Protein AF-A0A953YPC4-F1 (afdb_monomer)

pLDDT: mean 91.57, std 11.04, range [43.59, 98.56]

Nearest PDB structures (foldseek):
  2ld7-assembly1_B  TM=5.562E-01  e=6.317E+00  Mus musculus
  3jbn-assembly1_U  TM=3.465E-01  e=5.204E+00  Plasmodium falciparum 3D7

Structure (mmCIF, N/CA/C/O backbone):
data_AF-A0A953YPC4-F1
#
_entry.id   AF-A0A953YPC4-F1
#
loop_
_atom_site.group_PDB
_atom_site.id
_atom_site.type_symbol
_atom_site.label_atom_id
_atom_site.label_alt_id
_atom_site.label_comp_id
_atom_site.label_asym_id
_atom_site.label_entity_id
_atom_site.label_seq_id
_atom_site.pdbx_PDB_ins_code
_atom_site.Cartn_x
_atom_site.Cartn_y
_atom_site.Cartn_z
_atom_site.occupancy
_atom_site.B_iso_or_equiv
_atom_site.auth_seq_id
_atom_site.auth_comp_id
_atom_site.auth_asym_id
_atom_site.auth_atom_id
_atom_site.pdbx_PDB_model_num
ATOM 1 N N . MET A 1 1 ? -9.398 23.323 -20.187 1.00 43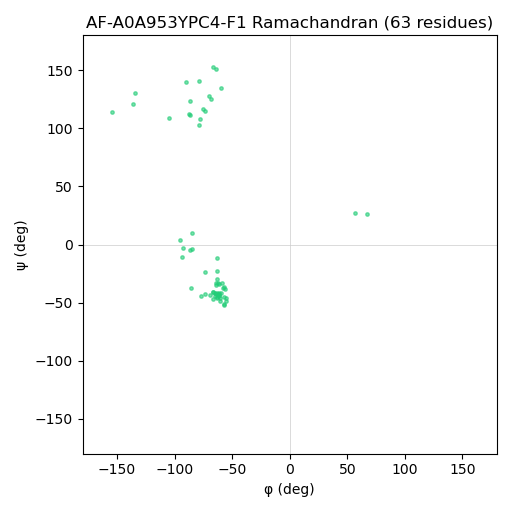.59 1 MET A N 1
ATOM 2 C CA . MET A 1 1 ? -8.264 22.659 -19.513 1.00 43.59 1 MET A CA 1
ATOM 3 C C . MET A 1 1 ? -8.526 21.170 -19.594 1.00 43.59 1 MET A C 1
ATOM 5 O O . MET A 1 1 ? -9.521 20.732 -19.032 1.00 43.59 1 MET A O 1
ATOM 9 N N . ALA A 1 2 ? -7.757 20.433 -20.394 1.00 57.38 2 ALA A N 1
ATOM 10 C CA . ALA A 1 2 ? -7.890 18.980 -20.451 1.00 57.38 2 ALA A CA 1
ATOM 11 C C . ALA A 1 2 ? -7.378 18.408 -19.123 1.00 57.38 2 ALA A C 1
ATOM 13 O O . ALA A 1 2 ? -6.294 18.782 -18.681 1.00 57.38 2 ALA A O 1
ATOM 14 N N . GLN A 1 3 ? -8.177 17.576 -18.460 1.00 62.62 3 GLN A N 1
ATOM 15 C CA . GLN A 1 3 ? -7.712 16.807 -17.310 1.00 62.62 3 GLN A CA 1
ATOM 16 C C . GLN A 1 3 ? -6.813 15.691 -17.845 1.00 62.62 3 GLN A C 1
ATOM 18 O O . GLN A 1 3 ? -7.270 14.835 -18.600 1.00 62.62 3 GLN A O 1
ATOM 23 N N . GLU A 1 4 ? -5.530 15.738 -17.504 1.00 70.88 4 GLU A N 1
ATOM 24 C CA . GLU A 1 4 ? -4.585 14.676 -17.829 1.00 70.88 4 GLU A CA 1
ATOM 25 C C . GLU A 1 4 ? -4.846 13.494 -16.890 1.00 70.88 4 GLU A C 1
ATOM 27 O O . GLU A 1 4 ? -4.754 13.619 -15.668 1.00 70.88 4 GLU A O 1
ATOM 32 N N . ILE A 1 5 ? -5.242 12.353 -17.455 1.00 68.56 5 ILE A N 1
ATOM 33 C CA . ILE A 1 5 ? -5.421 11.116 -16.694 1.00 68.56 5 ILE A CA 1
ATOM 34 C C . ILE A 1 5 ? -4.029 10.522 -16.487 1.00 68.56 5 ILE A C 1
ATOM 36 O O . ILE A 1 5 ? -3.467 9.929 -17.406 1.00 68.56 5 ILE A O 1
ATOM 40 N N . VAL A 1 6 ? -3.472 10.683 -15.287 1.00 69.69 6 VAL A N 1
ATOM 41 C CA . VAL A 1 6 ? -2.221 10.023 -14.899 1.00 69.69 6 VAL A CA 1
ATOM 42 C C . VAL A 1 6 ? -2.566 8.642 -14.332 1.00 69.69 6 VAL A C 1
ATOM 44 O O . VAL A 1 6 ? -3.193 8.568 -13.272 1.00 69.69 6 VAL A O 1
ATOM 47 N N . PRO A 1 7 ? -2.204 7.536 -15.005 1.00 69.19 7 PRO A N 1
ATOM 48 C CA . PRO A 1 7 ? -2.459 6.207 -14.471 1.00 69.19 7 PRO A CA 1
ATOM 49 C C . PRO A 1 7 ? -1.581 5.959 -13.238 1.00 69.19 7 PRO A C 1
ATOM 51 O O . PRO A 1 7 ? -0.356 6.058 -13.303 1.00 69.19 7 PRO A O 1
ATOM 54 N N . ILE A 1 8 ? -2.207 5.599 -12.114 1.00 76.38 8 ILE A N 1
ATOM 55 C CA . ILE A 1 8 ? -1.491 5.081 -10.943 1.00 76.38 8 ILE A CA 1
ATOM 56 C C . ILE A 1 8 ? -1.140 3.622 -11.240 1.00 76.38 8 ILE A C 1
ATOM 58 O O . ILE A 1 8 ? -2.020 2.763 -11.279 1.00 76.38 8 ILE A O 1
ATOM 62 N N . LEU A 1 9 ? 0.141 3.343 -11.482 1.00 85.38 9 LEU A N 1
ATOM 63 C CA . LEU A 1 9 ? 0.634 1.993 -11.749 1.00 85.38 9 LEU A CA 1
ATOM 64 C C . LEU A 1 9 ? 1.378 1.451 -10.527 1.00 85.38 9 LEU A C 1
ATOM 66 O O . LEU A 1 9 ? 2.497 1.870 -10.239 1.00 85.38 9 LEU A O 1
ATOM 70 N N . CYS A 1 10 ? 0.780 0.475 -9.844 1.00 92.19 10 CYS A N 1
ATOM 71 C CA . CYS A 1 10 ? 1.472 -0.278 -8.804 1.00 92.19 10 CYS A CA 1
ATOM 72 C C . CYS A 1 10 ? 2.221 -1.457 -9.421 1.00 92.19 10 CYS A C 1
ATOM 74 O O . CYS A 1 10 ? 1.630 -2.293 -10.104 1.00 92.19 10 CYS A O 1
ATOM 76 N N . ILE A 1 11 ? 3.530 -1.521 -9.180 1.00 92.69 11 ILE A N 1
ATOM 77 C CA . ILE A 1 11 ? 4.387 -2.597 -9.680 1.00 92.69 11 ILE A CA 1
ATOM 78 C C . ILE A 1 11 ? 4.344 -3.747 -8.677 1.00 92.69 11 ILE A C 1
ATOM 80 O O . ILE A 1 11 ? 4.842 -3.629 -7.558 1.00 92.69 11 ILE A O 1
ATOM 84 N N . TRP A 1 12 ? 3.741 -4.859 -9.087 1.00 93.94 12 TRP A N 1
ATOM 85 C CA . TRP A 1 12 ? 3.634 -6.056 -8.262 1.00 93.94 12 TRP A CA 1
ATOM 86 C C . TRP A 1 12 ? 4.835 -6.980 -8.479 1.00 93.94 12 TRP A C 1
ATOM 88 O O . TRP A 1 12 ? 5.264 -7.159 -9.622 1.00 93.94 12 TRP A O 1
ATOM 98 N N . PRO A 1 13 ? 5.373 -7.599 -7.414 1.00 93.38 13 PRO A N 1
ATOM 99 C CA . PRO A 1 13 ? 6.372 -8.645 -7.569 1.00 93.38 13 PRO A CA 1
ATOM 100 C C . PRO A 1 13 ? 5.744 -9.875 -8.237 1.00 93.38 13 PRO A C 1
ATOM 102 O O . PRO A 1 13 ? 4.563 -10.156 -8.040 1.00 93.38 13 PRO A O 1
ATOM 105 N N . GLU A 1 14 ? 6.552 -10.665 -8.947 1.00 93.81 14 GLU A N 1
ATOM 106 C CA . GLU A 1 14 ? 6.109 -11.944 -9.529 1.00 93.81 14 GLU A CA 1
ATOM 107 C C . GLU A 1 14 ? 5.561 -12.901 -8.455 1.00 93.81 14 GLU A C 1
ATOM 109 O O . GLU A 1 14 ? 4.569 -13.601 -8.662 1.00 93.81 14 GLU A O 1
ATOM 114 N N . ARG A 1 15 ? 6.177 -12.892 -7.266 1.00 94.31 15 ARG A N 1
ATOM 115 C CA . ARG A 1 15 ? 5.687 -13.594 -6.081 1.00 94.31 15 ARG A CA 1
ATOM 116 C C . ARG A 1 15 ? 5.800 -12.698 -4.855 1.00 94.31 15 ARG A C 1
ATOM 118 O O . ARG A 1 15 ? 6.891 -12.278 -4.474 1.00 94.31 15 ARG A O 1
ATOM 125 N N . MET A 1 16 ? 4.667 -12.443 -4.212 1.00 95.81 16 MET A N 1
ATOM 126 C CA . MET A 1 16 ? 4.622 -11.720 -2.946 1.00 95.81 16 MET A CA 1
ATOM 127 C C . MET A 1 16 ? 4.998 -12.634 -1.776 1.00 95.81 16 MET A C 1
ATOM 129 O O . MET A 1 16 ? 4.587 -13.795 -1.726 1.00 95.81 16 MET A O 1
ATOM 133 N N . HIS A 1 17 ? 5.751 -12.102 -0.811 1.00 97.25 17 HIS A N 1
ATOM 134 C CA . HIS A 1 17 ? 6.027 -12.814 0.433 1.00 97.25 17 HIS A CA 1
ATOM 135 C C . HIS A 1 17 ? 4.714 -13.131 1.188 1.00 97.25 17 HIS A C 1
ATOM 137 O O . HIS A 1 17 ? 3.889 -12.227 1.350 1.00 97.25 17 HIS A O 1
ATOM 143 N N . PRO A 1 18 ? 4.510 -14.358 1.714 1.00 97.88 18 PRO A N 1
ATOM 144 C CA . PRO A 1 18 ? 3.239 -14.753 2.336 1.00 97.88 18 PRO A CA 1
ATOM 145 C C . PRO A 1 18 ? 2.780 -13.840 3.479 1.00 97.88 18 PRO A C 1
ATOM 147 O O . PRO A 1 18 ? 1.596 -13.541 3.595 1.00 97.88 18 PRO A O 1
ATOM 150 N N . VAL A 1 19 ? 3.717 -13.355 4.299 1.00 97.62 19 VAL A N 1
ATOM 151 C CA . VAL A 1 19 ? 3.410 -12.412 5.391 1.00 97.62 19 VAL A CA 1
ATOM 152 C C . VAL A 1 19 ? 2.907 -11.071 4.847 1.00 97.62 19 VAL A C 1
AT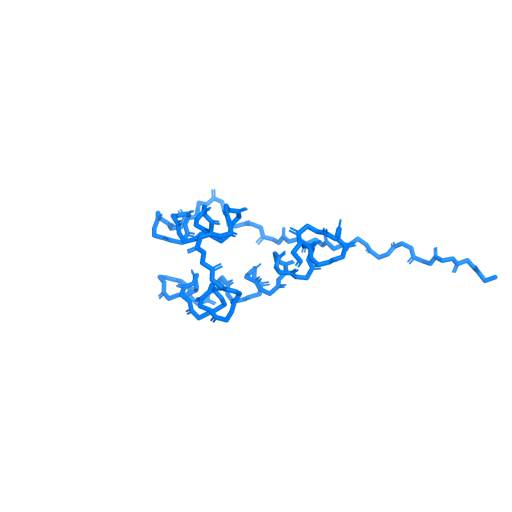OM 154 O O . VAL A 1 19 ? 1.900 -10.566 5.328 1.00 97.62 19 VAL A O 1
ATOM 157 N N . SER A 1 20 ? 3.543 -10.516 3.808 1.00 98.06 20 SER A N 1
ATOM 158 C CA . SER A 1 20 ? 3.086 -9.273 3.171 1.00 98.06 20 SER A CA 1
ATOM 159 C C . SER A 1 20 ? 1.712 -9.446 2.518 1.00 98.06 20 SER A C 1
ATOM 161 O O . SER A 1 20 ? 0.894 -8.536 2.592 1.00 98.06 20 SER A O 1
ATOM 163 N N . ALA A 1 21 ? 1.419 -10.625 1.956 1.00 97.81 21 ALA A N 1
ATOM 164 C CA . ALA A 1 21 ? 0.098 -10.941 1.409 1.00 97.81 21 ALA A CA 1
ATOM 165 C C . ALA A 1 21 ? -0.996 -10.978 2.495 1.00 97.81 21 ALA A C 1
ATOM 167 O O . ALA A 1 21 ? -2.075 -10.431 2.291 1.00 97.81 21 ALA A O 1
ATOM 168 N N . GLN A 1 22 ? -0.712 -11.557 3.667 1.00 98.31 22 GLN A N 1
ATOM 169 C CA . GLN A 1 22 ? -1.642 -11.537 4.807 1.00 98.31 22 GLN A CA 1
ATOM 170 C C . GLN A 1 22 ? -1.844 -10.121 5.363 1.00 98.31 22 GLN A C 1
ATOM 172 O O . GLN A 1 22 ? -2.965 -9.730 5.670 1.00 98.31 22 GLN A O 1
ATOM 177 N N . ILE A 1 23 ? -0.771 -9.333 5.466 1.00 98.56 23 ILE A N 1
ATOM 178 C CA . ILE A 1 23 ? -0.842 -7.927 5.893 1.00 98.56 23 ILE A CA 1
ATOM 179 C C . ILE A 1 23 ? -1.702 -7.110 4.922 1.00 98.56 23 ILE A C 1
ATOM 181 O O . ILE A 1 23 ? -2.544 -6.324 5.355 1.00 98.56 23 ILE A O 1
ATOM 185 N N . LEU A 1 24 ? -1.523 -7.321 3.617 1.00 97.94 24 LEU A N 1
ATOM 186 C CA . LEU A 1 24 ? -2.352 -6.697 2.593 1.00 97.94 24 LEU A CA 1
ATOM 187 C C . LEU A 1 24 ? -3.824 -7.085 2.746 1.00 97.94 24 LEU A C 1
ATOM 189 O O . LEU A 1 24 ? -4.678 -6.206 2.711 1.00 97.94 24 LEU A O 1
ATOM 193 N N . ASP A 1 25 ? -4.126 -8.365 2.959 1.00 98.38 25 ASP A N 1
ATOM 194 C CA . ASP A 1 25 ? -5.497 -8.831 3.185 1.00 98.38 25 ASP A CA 1
ATOM 195 C C . ASP A 1 25 ? -6.153 -8.132 4.388 1.00 98.38 25 ASP A C 1
ATOM 197 O O . ASP A 1 25 ? -7.274 -7.630 4.282 1.00 98.38 25 ASP A O 1
ATOM 201 N N . LEU A 1 2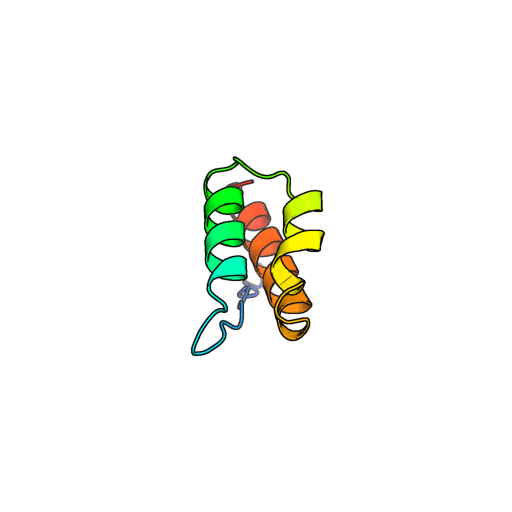6 ? -5.431 -8.007 5.507 1.00 98.38 26 LEU A N 1
ATOM 202 C CA . LEU A 1 26 ? -5.910 -7.286 6.690 1.00 98.38 26 LEU A CA 1
ATOM 203 C C . LEU A 1 26 ? -6.188 -5.808 6.394 1.00 98.38 26 LEU A C 1
ATOM 205 O O . LEU A 1 26 ? -7.210 -5.277 6.841 1.00 98.38 26 LEU A O 1
ATOM 209 N N . TYR A 1 27 ? -5.300 -5.150 5.647 1.00 98.06 27 TYR A N 1
ATOM 210 C CA . TYR A 1 27 ? -5.460 -3.747 5.271 1.00 98.06 27 TYR A CA 1
ATOM 211 C C . TYR A 1 27 ? -6.652 -3.537 4.327 1.00 98.06 27 TYR A C 1
ATOM 213 O O . TYR A 1 27 ? -7.502 -2.690 4.601 1.00 98.06 27 TYR A O 1
ATOM 221 N N . LEU A 1 28 ? -6.790 -4.366 3.286 1.00 96.94 28 LEU A N 1
ATOM 222 C CA . LEU A 1 28 ? -7.905 -4.301 2.331 1.00 96.94 28 LEU A CA 1
ATOM 223 C C . LEU A 1 28 ? -9.268 -4.550 2.995 1.00 96.94 28 LEU A C 1
ATOM 225 O O . LEU A 1 28 ? -10.264 -3.937 2.615 1.00 96.94 28 LEU A O 1
ATOM 229 N N . HIS A 1 29 ? -9.318 -5.394 4.028 1.00 97.06 29 HIS A N 1
ATOM 230 C CA . HIS A 1 29 ? -10.528 -5.632 4.821 1.00 97.06 29 HIS A CA 1
ATOM 231 C C . HIS A 1 29 ? -10.743 -4.613 5.951 1.00 97.06 29 HIS A C 1
ATOM 233 O O . HIS A 1 29 ? -11.616 -4.820 6.799 1.00 97.06 29 HIS A O 1
ATOM 239 N N . ARG A 1 30 ? -9.960 -3.525 5.990 1.00 96.06 30 ARG A N 1
ATOM 240 C CA . ARG A 1 30 ? -10.022 -2.466 7.015 1.00 96.06 30 ARG A CA 1
ATOM 241 C C . ARG A 1 30 ? -9.846 -2.984 8.448 1.00 96.06 30 ARG A C 1
ATOM 243 O O . ARG A 1 30 ? -10.337 -2.384 9.401 1.00 96.06 30 ARG A O 1
ATOM 250 N N . ARG A 1 31 ? -9.143 -4.108 8.610 1.00 98.00 31 ARG A N 1
ATOM 251 C CA . ARG A 1 31 ? -8.788 -4.700 9.913 1.00 98.00 31 ARG A CA 1
ATOM 252 C C . ARG A 1 31 ? -7.423 -4.232 10.417 1.00 98.00 31 ARG A C 1
ATOM 254 O O . ARG A 1 31 ? -7.023 -4.614 11.510 1.00 98.00 31 ARG A O 1
ATOM 261 N N . MET A 1 32 ? -6.724 -3.424 9.624 1.00 97.62 32 MET A N 1
ATOM 262 C CA . MET A 1 32 ? -5.430 -2.830 9.941 1.00 97.62 32 MET A CA 1
ATOM 263 C C . MET A 1 32 ? -5.443 -1.340 9.561 1.00 97.62 32 MET A C 1
ATOM 265 O O . MET A 1 32 ? -5.837 -1.019 8.438 1.00 97.62 32 MET A O 1
ATOM 269 N N . PRO A 1 33 ? -5.021 -0.423 10.451 1.00 97.31 33 PRO A N 1
ATOM 270 C CA . PRO A 1 33 ? -4.850 0.990 10.120 1.00 97.31 33 PRO A CA 1
ATOM 271 C C . PRO A 1 33 ? -3.754 1.217 9.071 1.00 97.31 33 PRO A C 1
ATOM 273 O O . PRO A 1 33 ? -2.755 0.501 9.036 1.00 97.31 33 PRO A O 1
ATOM 276 N N . GLU A 1 34 ? -3.879 2.279 8.273 1.00 97.81 34 GLU A N 1
ATOM 277 C CA . GLU A 1 34 ? -2.904 2.629 7.226 1.00 97.81 34 GLU A CA 1
ATOM 278 C C . GLU A 1 34 ? -1.469 2.773 7.749 1.00 97.81 34 GLU A C 1
ATOM 280 O O . GLU A 1 34 ? -0.540 2.213 7.170 1.00 97.81 34 GLU A O 1
ATOM 285 N N . ALA A 1 35 ? -1.275 3.470 8.872 1.00 97.44 35 ALA A N 1
ATOM 286 C CA . ALA A 1 35 ? 0.053 3.656 9.456 1.00 97.44 35 ALA A CA 1
ATOM 287 C C . ALA A 1 35 ? 0.711 2.322 9.853 1.00 97.44 35 ALA A C 1
ATOM 289 O O . ALA A 1 35 ? 1.929 2.164 9.745 1.00 97.44 35 ALA A O 1
ATOM 290 N N . GLU A 1 36 ? -0.092 1.350 10.292 1.00 98.25 36 GLU A N 1
ATOM 291 C CA . GLU A 1 36 ? 0.387 0.008 10.610 1.00 98.25 36 GLU A CA 1
ATOM 292 C C . GLU A 1 36 ? 0.711 -0.775 9.333 1.00 98.25 36 GLU A C 1
ATOM 294 O O . GLU A 1 36 ? 1.784 -1.374 9.250 1.00 98.25 36 GLU A O 1
ATOM 299 N N . PHE A 1 37 ? -0.141 -0.689 8.308 1.00 98.44 37 PHE A N 1
ATOM 300 C CA . PHE A 1 37 ? 0.106 -1.293 6.997 1.00 98.44 37 PHE A CA 1
ATOM 301 C C . PHE A 1 37 ? 1.413 -0.794 6.368 1.00 98.44 37 PHE A C 1
ATOM 303 O O . PHE A 1 37 ? 2.270 -1.606 6.006 1.00 98.44 37 PHE A O 1
ATOM 310 N N . LEU A 1 38 ? 1.609 0.528 6.301 1.00 97.62 38 LEU A N 1
ATOM 311 C CA . LEU A 1 38 ? 2.809 1.149 5.729 1.00 97.62 38 LEU A CA 1
ATOM 312 C C . LEU A 1 38 ? 4.089 0.711 6.449 1.00 97.62 38 LEU A C 1
ATOM 314 O O . LEU A 1 38 ? 5.133 0.566 5.813 1.00 97.62 38 LEU A O 1
ATOM 318 N N . ARG A 1 39 ? 4.011 0.468 7.763 1.00 96.56 39 ARG A N 1
ATOM 319 C CA . ARG A 1 39 ? 5.134 -0.041 8.553 1.00 96.56 39 ARG A CA 1
ATOM 320 C C . ARG A 1 39 ? 5.361 -1.537 8.339 1.00 96.56 39 ARG A C 1
ATOM 322 O O . ARG A 1 39 ? 6.512 -1.952 8.253 1.00 96.56 39 ARG A O 1
ATOM 329 N N . ALA A 1 40 ? 4.303 -2.344 8.333 1.00 97.94 40 ALA A N 1
ATOM 330 C CA . ALA A 1 40 ? 4.402 -3.799 8.419 1.00 97.94 40 ALA A CA 1
ATOM 331 C C . ALA A 1 40 ? 4.615 -4.479 7.057 1.00 97.94 40 ALA A C 1
ATOM 333 O O . ALA A 1 40 ? 5.365 -5.454 6.973 1.00 97.94 40 ALA A O 1
ATOM 334 N N . PHE A 1 41 ? 3.986 -3.973 5.991 1.00 98.31 41 PHE A N 1
ATOM 335 C CA . PHE A 1 41 ? 3.934 -4.632 4.679 1.00 98.31 41 PHE A CA 1
ATOM 336 C C . PHE A 1 41 ? 5.318 -4.913 4.081 1.00 98.31 41 PHE A C 1
ATOM 338 O O . PHE A 1 41 ? 5.542 -5.979 3.502 1.00 98.31 41 PHE A O 1
ATOM 345 N N . SER A 1 42 ? 6.252 -3.984 4.281 1.00 95.69 42 SER A N 1
ATOM 346 C CA . SER A 1 42 ? 7.607 -4.039 3.726 1.00 95.69 42 SER A CA 1
ATOM 347 C C . SER A 1 42 ? 8.644 -4.632 4.682 1.00 95.69 42 SER A C 1
ATOM 349 O O . SER A 1 42 ? 9.823 -4.672 4.345 1.00 95.69 42 SER A O 1
ATOM 351 N N . LEU A 1 43 ? 8.245 -5.107 5.870 1.00 96.25 43 LEU A N 1
ATOM 352 C CA . LEU A 1 43 ? 9.185 -5.755 6.797 1.00 96.25 43 LEU A CA 1
ATOM 353 C C . LEU A 1 43 ? 9.797 -7.041 6.225 1.00 96.25 43 LEU A C 1
ATOM 355 O O . LEU A 1 43 ? 11.001 -7.227 6.389 1.00 96.25 43 LEU A O 1
ATOM 359 N N . PRO A 1 44 ? 9.037 -7.928 5.547 1.00 94.81 44 PRO A N 1
ATOM 360 C CA . PRO A 1 44 ? 9.620 -9.134 4.963 1.00 94.81 44 PRO A CA 1
ATOM 361 C C . PRO A 1 44 ? 10.467 -8.857 3.716 1.00 94.81 44 PRO A C 1
ATOM 363 O O . PRO A 1 44 ? 11.314 -9.673 3.363 1.00 94.81 44 PRO A O 1
ATOM 366 N N . ASN A 1 45 ? 10.215 -7.737 3.031 1.00 93.38 45 ASN A N 1
ATOM 367 C CA . ASN A 1 45 ? 10.976 -7.292 1.871 1.00 93.38 45 ASN A CA 1
ATOM 368 C C . ASN A 1 45 ? 10.871 -5.764 1.718 1.00 93.38 45 ASN A C 1
ATOM 370 O O . ASN A 1 45 ? 9.797 -5.238 1.416 1.00 93.38 45 ASN A O 1
ATOM 374 N N . SER A 1 46 ? 11.990 -5.055 1.890 1.00 93.69 46 SER A N 1
ATOM 375 C CA . SER A 1 46 ? 12.045 -3.591 1.790 1.00 93.69 46 SER A CA 1
ATOM 376 C C . SER A 1 46 ? 11.703 -3.060 0.398 1.00 93.69 46 SER A C 1
ATOM 378 O O . SER A 1 46 ? 11.229 -1.929 0.286 1.00 93.69 46 SER A O 1
ATOM 380 N N . ASP A 1 47 ? 11.854 -3.873 -0.650 1.00 94.25 47 ASP A N 1
ATOM 381 C CA . ASP A 1 47 ? 11.489 -3.501 -2.025 1.00 94.25 47 ASP A CA 1
ATOM 382 C C . ASP A 1 47 ? 9.982 -3.245 -2.176 1.00 94.25 47 ASP A C 1
ATOM 384 O O . ASP A 1 47 ? 9.527 -2.702 -3.180 1.00 94.25 47 ASP A O 1
ATOM 388 N N . TYR A 1 48 ? 9.184 -3.606 -1.168 1.00 96.56 48 TYR A N 1
ATOM 3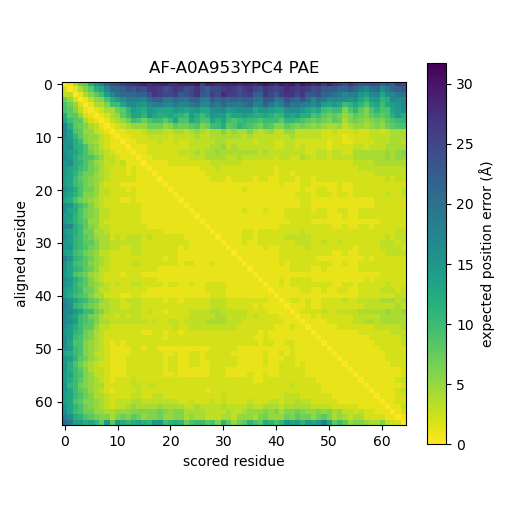89 C CA . TYR A 1 48 ? 7.747 -3.368 -1.136 1.00 96.56 48 TYR A CA 1
ATOM 390 C C . TYR A 1 48 ? 7.357 -1.977 -0.611 1.00 96.56 48 TYR A C 1
ATOM 392 O O . TYR A 1 48 ? 6.175 -1.644 -0.651 1.00 96.56 48 TYR A O 1
ATOM 400 N N . ILE A 1 49 ? 8.299 -1.136 -0.154 1.00 95.88 49 ILE A N 1
ATOM 401 C CA . ILE A 1 49 ? 8.003 0.246 0.292 1.00 95.88 49 ILE A CA 1
ATOM 402 C C . ILE A 1 49 ? 7.291 1.073 -0.798 1.00 95.88 49 ILE A C 1
ATOM 404 O O . ILE A 1 49 ? 6.251 1.660 -0.498 1.00 95.88 49 ILE A O 1
ATOM 408 N N . PRO A 1 50 ? 7.761 1.110 -2.061 1.00 95.69 50 PRO A N 1
ATOM 409 C CA . PRO A 1 50 ? 7.047 1.834 -3.113 1.00 95.69 50 PRO A CA 1
ATOM 410 C C . PRO A 1 50 ? 5.668 1.227 -3.402 1.00 95.69 50 PRO A C 1
ATOM 412 O O . PRO A 1 50 ? 4.719 1.947 -3.709 1.00 95.69 50 PRO A O 1
ATOM 415 N N . LEU A 1 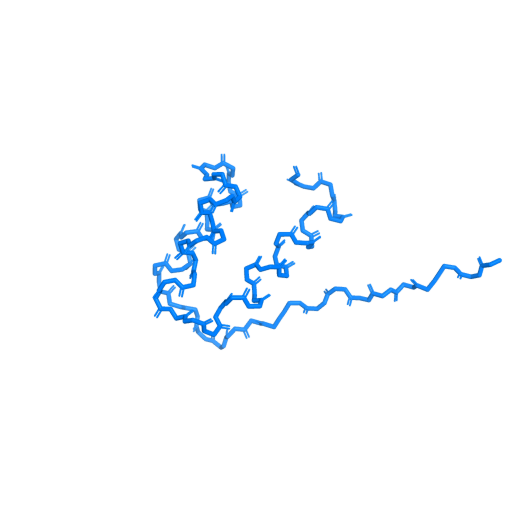51 ? 5.534 -0.099 -3.274 1.00 96.75 51 LEU A N 1
ATOM 416 C CA . LEU A 1 51 ? 4.271 -0.796 -3.499 1.00 96.75 51 LEU A CA 1
ATOM 417 C C . LEU A 1 51 ? 3.236 -0.469 -2.412 1.00 96.75 51 LEU A C 1
ATOM 419 O O . LEU A 1 51 ? 2.091 -0.193 -2.761 1.00 96.75 51 LEU A O 1
ATOM 423 N N . SER A 1 52 ? 3.606 -0.435 -1.125 1.00 96.81 52 SER A N 1
ATOM 424 C CA . SER A 1 52 ? 2.661 -0.055 -0.060 1.00 96.81 52 SER A CA 1
ATOM 425 C C . SER A 1 52 ? 2.157 1.373 -0.238 1.00 96.81 52 SER A C 1
ATOM 427 O O . SER A 1 52 ? 0.952 1.605 -0.166 1.00 96.81 52 SER A O 1
ATOM 429 N N . GLN A 1 53 ? 3.049 2.312 -0.557 1.00 96.50 53 GLN A N 1
ATOM 430 C CA . GLN A 1 53 ? 2.682 3.701 -0.847 1.00 96.50 53 GLN A CA 1
ATOM 431 C C . GLN A 1 53 ? 1.754 3.800 -2.063 1.00 96.50 53 GLN A C 1
ATOM 433 O O . GLN A 1 53 ? 0.763 4.531 -2.023 1.00 96.50 53 GLN A O 1
ATOM 438 N N . CYS A 1 54 ? 2.034 3.033 -3.122 1.00 96.25 54 CYS A N 1
ATOM 439 C CA . CYS A 1 54 ? 1.184 2.998 -4.306 1.00 96.25 54 CYS A CA 1
ATOM 440 C C . CYS A 1 54 ? -0.217 2.456 -4.000 1.00 96.25 54 CYS A C 1
ATOM 442 O O . CYS A 1 54 ? -1.203 3.053 -4.426 1.00 96.25 54 CYS A O 1
ATOM 444 N N . ILE A 1 55 ? -0.320 1.362 -3.237 1.00 96.00 55 ILE A N 1
ATOM 445 C CA . ILE A 1 55 ? -1.607 0.760 -2.862 1.00 96.00 55 ILE A CA 1
ATOM 446 C C . ILE A 1 55 ? -2.456 1.762 -2.074 1.00 96.00 55 ILE A C 1
ATOM 448 O O . ILE A 1 55 ? -3.612 1.977 -2.432 1.00 96.00 55 ILE A O 1
ATOM 452 N N . VAL A 1 56 ? -1.880 2.413 -1.058 1.00 96.69 56 VAL A N 1
ATOM 453 C CA . VAL A 1 56 ? -2.569 3.457 -0.279 1.00 96.69 56 VAL A CA 1
ATOM 454 C C . VAL A 1 56 ? -3.048 4.588 -1.192 1.00 96.69 56 VAL A C 1
ATOM 456 O O . VAL A 1 56 ? -4.229 4.931 -1.194 1.00 96.69 56 VAL A O 1
ATOM 459 N N . GLY A 1 57 ? -2.152 5.134 -2.020 1.00 94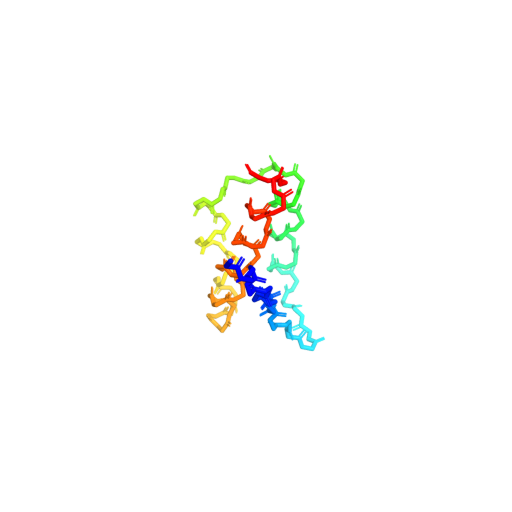.50 57 GLY A N 1
ATOM 460 C CA . GLY A 1 57 ? -2.486 6.227 -2.935 1.00 94.50 57 GLY A CA 1
ATOM 461 C C . GLY A 1 57 ? -3.597 5.860 -3.923 1.00 94.50 57 GLY A C 1
ATOM 462 O O . GLY A 1 57 ? -4.509 6.654 -4.146 1.00 94.50 57 GLY A O 1
ATOM 463 N N . MET A 1 58 ? -3.559 4.643 -4.470 1.00 94.38 58 MET A N 1
ATOM 464 C CA . MET A 1 58 ? -4.584 4.118 -5.371 1.00 94.38 58 MET A CA 1
ATOM 465 C C . MET A 1 58 ? -5.942 3.989 -4.672 1.00 94.38 58 MET A C 1
ATOM 467 O O . MET A 1 58 ? -6.953 4.412 -5.228 1.00 94.38 58 MET A O 1
ATOM 471 N N . LEU A 1 59 ? -5.988 3.431 -3.460 1.00 93.75 59 LEU A N 1
ATOM 472 C CA . LEU A 1 59 ? -7.242 3.258 -2.720 1.00 93.75 59 LEU A CA 1
ATOM 473 C C . LEU A 1 59 ? -7.860 4.601 -2.312 1.00 93.75 59 LEU A C 1
ATOM 475 O O . LEU A 1 59 ? -9.068 4.778 -2.478 1.00 93.75 59 LEU A O 1
ATOM 479 N N . ASN A 1 60 ? -7.039 5.558 -1.873 1.00 91.75 60 ASN A N 1
ATOM 480 C CA . ASN A 1 60 ? -7.482 6.912 -1.532 1.00 91.75 60 ASN A CA 1
ATOM 481 C C . ASN A 1 60 ? -8.026 7.647 -2.769 1.00 91.75 60 ASN A C 1
ATOM 483 O O . ASN A 1 60 ? -9.081 8.274 -2.710 1.00 91.75 60 ASN A O 1
ATOM 487 N N . ALA A 1 61 ? -7.356 7.522 -3.922 1.00 89.56 61 ALA A N 1
ATOM 488 C CA . ALA A 1 61 ? -7.822 8.113 -5.179 1.00 89.56 61 ALA A CA 1
ATOM 489 C C . ALA A 1 61 ? -9.164 7.525 -5.654 1.00 89.56 61 ALA A C 1
ATOM 491 O O . ALA A 1 61 ? -9.949 8.219 -6.300 1.00 89.56 61 ALA A O 1
ATOM 492 N N . LEU A 1 62 ? -9.439 6.261 -5.320 1.00 89.69 62 LEU A N 1
ATOM 493 C CA . LEU A 1 62 ? -10.702 5.581 -5.615 1.00 89.69 62 LEU A CA 1
ATOM 494 C C . LEU A 1 62 ? 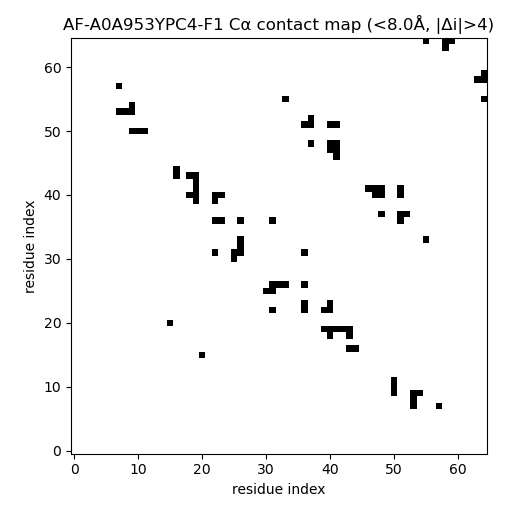-11.788 5.806 -4.545 1.00 89.69 62 LEU A C 1
ATOM 496 O O . LEU A 1 62 ? -12.910 5.336 -4.726 1.00 89.69 62 LEU A O 1
ATOM 500 N N . GLY A 1 63 ? -11.480 6.494 -3.439 1.00 90.44 63 GLY A N 1
ATOM 501 C CA . GLY A 1 63 ? -12.403 6.686 -2.312 1.00 90.44 63 GLY A CA 1
ATOM 502 C C . GLY A 1 63 ? -12.733 5.392 -1.559 1.00 90.44 63 GLY A C 1
ATOM 503 O O . GLY A 1 63 ? -13.821 5.257 -0.996 1.00 90.44 63 GLY A O 1
ATOM 504 N N . LEU A 1 64 ? -11.828 4.409 -1.597 1.00 86.12 64 LEU A N 1
ATOM 505 C CA . LEU A 1 64 ? -11.995 3.103 -0.952 1.00 86.12 64 LEU A CA 1
ATOM 506 C C . LEU A 1 64 ? -11.391 3.038 0.456 1.00 86.12 64 LEU A C 1
ATOM 508 O O . LEU A 1 64 ? -11.675 2.077 1.179 1.00 86.12 64 LEU A O 1
ATOM 512 N N . MET A 1 65 ? -10.614 4.045 0.843 1.00 83.31 65 MET A N 1
ATOM 513 C CA . MET A 1 65 ? -10.037 4.274 2.169 1.00 83.31 65 MET A CA 1
ATOM 514 C C . MET A 1 65 ? -10.160 5.764 2.483 1.00 83.31 65 MET A C 1
ATOM 516 O O . MET A 1 65 ? -10.476 6.065 3.655 1.00 83.31 65 MET A O 1
#

Secondary structure (DSSP, 8-state):
-------------SS--HHHHHHHHHHHTT-S-HHHHHHHTTSS-GGGHHHHHHHHHHHHHTT--

Radius of gyration: 12.84 Å; Cα contacts (8 Å, |Δi|>4): 47; chains: 1; bounding box: 24×37×31 Å

Solvent-accessible surface area (backbone atoms only — not comparable to full-atom values): 4093 Å² total; per-residue (Å²): 132,84,83,79,85,76,81,86,78,67,75,75,67,99,71,73,58,70,66,36,52,52,46,46,52,34,38,78,69,69,74,40,56,66,75,54,42,66,60,53,42,21,67,91,43,67,86,35,50,67,34,47,56,37,52,53,53,50,34,50,75,69,71,75,106

Foldseek 3Di:
DDDDDDDLDQDDDPDADPQLVVLVVCVLVVVDDLVRNLVRNCPVPVVCNVNSVSVVVVCVVVVND

Mean predicted aligned error: 4.58 Å

Sequence (65 aa):
MAQEIVPILCIWPERMHPVSAQILDLYLHRRMPEAEFLRAFSLPNSDYIPLSQCIVGMLNALGLM

=== Feature glossary ===
Legend for the data blocks above and below:

— What the protein is —

Sequence gives the chain of amino acids in standard one-letter code (A=alanine, C=cysteine, …, Y=tyrosine), read N→C. It is the only feature that is directly encoded by the gene; all structural features are derived from the folded form of this sequence.

The annotation block draws on four external resources. InterPro: which protein families and domains the sequence belongs to. GO: standardized terms for what the protein does, what process it participates in, and where in the cell it acts. CATH: which structural fold it has in the CATH hierarchy. Organism: the species of origin.

— Where its atoms are —

Atomic coordinates in PDBx/mmCIF format — the same representation the Protein Data Bank distributes. Each line of the _atom_site loop places one backbone atom in Cartesian space (units: ångströms, origin: arbitrary).

Six rendered views show the 3D structure from the faces of a cube — i.e. along ±x, ±y, ±z. Rendering representation is drawn randomly per protein from cartoon (secondary-structure ribbons), sticks (backbone bonds), or molecular surface; coloring is either N→C rainbow (blue at the N-terminus through red at the C-terminus) or one color per chain.

— Local backbone conformation —

DSSP 8-state secondary structure assigns each residue one of H (α-helix), G (3₁₀-helix), I (π-helix), E (extended β-strand), B (isolated β-bridge), T (hydrogen-bonded turn), S (bend), or '-' (coil). The assignment is computed from backbone hydrogen-bond geometry via the Kabsch–Sander algorithm.

P-SEA three-state annotation labels each residue as helix, strand, or coil based purely on the geometry of the Cα trace. It serves as a fallback when the full backbone (and thus DSSP) is unavailable.

φ (phi) and ψ (psi) are the two rotatable backbone dihedrals per residue: φ is the C(i-1)–N–Cα–C torsion, ψ is the N–Cα–C–N(i+1) torsion, both in degrees on (−180°, 180°]. α-helical residues cluster near (−60°, −45°); β-strand residues near (−120°, +130°). A Ramachandran plot is simply a scatter of (φ, ψ) for every residue.

— Global shape and packing —

Radius of gyration (Rg) is the root-mean-square distance of Cα atoms from their centroid — a single number for overall size and compactness. A globular domain of N residues has Rg ≈ 2.2·N^0.38 Å; an extended or disordered chain has a much larger Rg. The Cα contact count is the number of residue pairs whose Cα atoms are within 8 Å and are more than four positions apart in sequence — a standard proxy for tertiary packing density. The bounding box is the smallest axis-aligned box enclosing all Cα atoms.

Accessible surface area quantifies burial. A residue with SASA near zero is packed into the hydrophobic core; one with SASA >100 Å² sits on the surface. Computed here via the Shrake–Rupley numerical algorithm with a 1.4 Å probe.

The contact map is a binary N×N matrix image: pixel (i, j) is dark where Cα_i and Cα_j are within 8 Å and |i−j|>4. Because the |i−j|>4 filter removes local helical contacts, off-diagonal stripes parallel to the main diagonal indicate parallel β-sheets; stripes perpendicular to it indicate antiparallel β-sheets. The Ramachandran plot scatters every residue's (φ, ψ) pair against the sterically allowed regions. The PAE heatmap renders the predicted-aligned-error matrix.

— Structural neighborhood —

A 3Di character summarizes, for each residue, the relative orientation of the Cα frame of its nearest spatial neighbor. Because it encodes fold topology rather than chemistry, 3Di alignments detect remote structural similarity that sequence alignment misses.

Structural nearest neighbors (via Foldseek easy-search vs the PDB). Reported per hit: target PDB id, E-value, and alignment TM-score. A TM-score above ~0.5 is the conventional threshold for 'same fold'.

— Confidence and disorder —

For AlphaFold models, the B-factor field carries pLDDT — the model's own estimate of local accuracy on a 0–100 scale. Regions 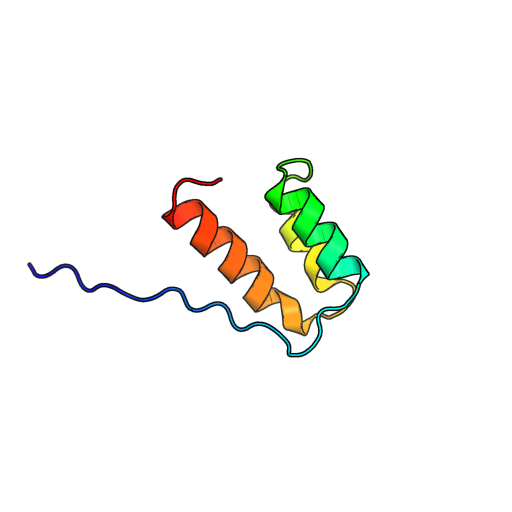with pLDDT<50 should be treated as essentially unmodeled; they often correspond to intrinsically disordered segments.

B-factor (Debye–Waller factor) reflects atomic displacement in the crystal lattice. It is an experimental observable (units Å²), not a prediction; low values mean the atom is pinned down, high values mean it moves or is heterogeneous across the crystal.

Predicted Aligned Error (PAE) is an AlphaFold confidence matrix: entry (i, j) is the expected error in the position of residue j, in ångströms, when the prediction is superimposed on the true structure at residue i. Low PAE within a block of residues means that block is internally rigid and well-predicted; high PAE between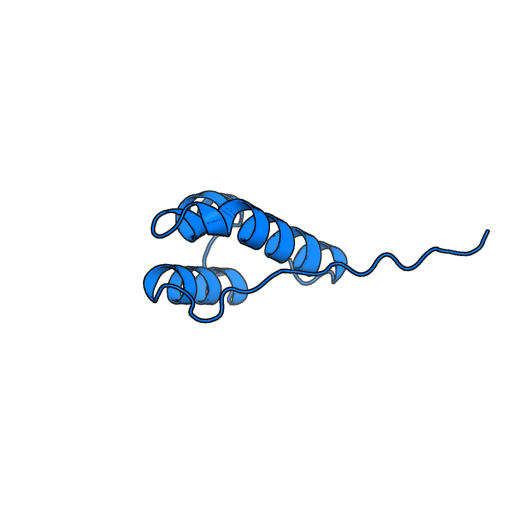 two blocks means their relative placement is uncertain even if each block individually is confident.